Protein AF-A0A1E3X5J2-F1 (afdb_monomer)

Organism: NCBI:txid1872076

Solvent-accessible surface area (backbone atoms only — not comparable to full-atom values): 3920 Å² total; per-residue (Å²): 134,83,82,81,77,80,80,73,82,69,71,75,64,67,48,72,47,79,47,79,45,78,54,97,89,45,45,33,38,29,44,35,32,37,33,68,54,94,94,38,85,41,77,76,51,75,44,82,70,45,44,54,70,60,53,49,57,68,72,72,108

Sequence (61 aa):
MVIFPLTNNCSWDSMAYLTRKRIKGITYYYAEESEWRNGRSKRIWQKYLGPLSKIIAAIEG

Nearest PDB structures (foldseek):
  6l4n-assembly1_B  TM=5.736E-01  e=5.476E-01  Dioscoreophyllum cumminsii
  5ycu-assembly2_D  TM=5.943E-01  e=4.861E-01  Dioscoreophyllum cumminsii
  6l4n-assembly1_A  TM=5.409E-01  e=6.548E-01  Dioscoreophy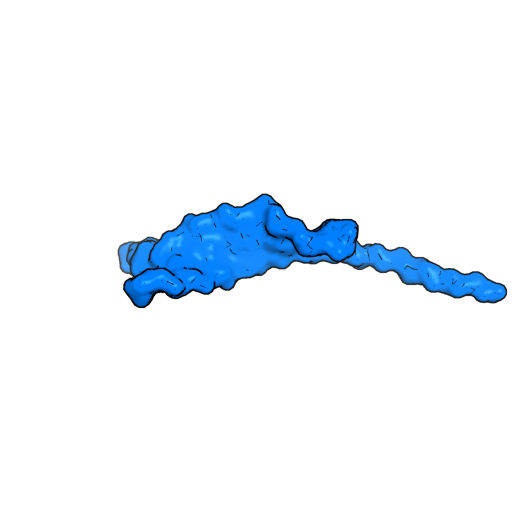llum cumminsii
  5xfu-assembly1_B  TM=5.565E-01  e=9.936E-01  Dioscoreophyllum cumminsii
  7d75-assembly2_D  TM=5.737E-01  e=9.936E-01  Dioscoreophyllum cumminsii

Secondary structure (DSSP, 8-state):
-PPP----------EEEEEEEEETTEEEEEEEEEEEETTEEEEEEEEEEEEHHHHHHHH--

Radius of gyration: 18.87 Å; Cα contacts (8 Å, |Δi|>4): 83; chains: 1; bounding box: 30×26×63 Å

Foldseek 3Di:
DDDDDPPPPPPQDWDWDWDWDADPNWIWIKIWIWTCPPNDIDTPDIDTPGTPVVVVVVVVD

Mean predicted aligned error: 10.14 Å

pLDDT: mean 77.32, std 17.45, range [32.88, 91.56]

Structure (mmCIF, N/CA/C/O backbone):
data_AF-A0A1E3X5J2-F1
#
_entry.id   AF-A0A1E3X5J2-F1
#
loop_
_atom_site.group_PDB
_atom_site.id
_atom_site.type_symbol
_atom_site.label_atom_id
_atom_site.label_alt_id
_atom_site.label_comp_id
_atom_site.label_asym_id
_atom_site.label_entity_id
_atom_site.label_seq_id
_atom_site.pdbx_PDB_ins_code
_atom_site.Cartn_x
_atom_site.Cartn_y
_atom_site.Cartn_z
_atom_site.occupancy
_atom_site.B_iso_or_equiv
_atom_site.auth_seq_id
_atom_site.auth_comp_id
_atom_site.auth_asym_id
_atom_site.auth_atom_id
_atom_site.pdbx_PDB_model_num
ATOM 1 N N . MET A 1 1 ? 8.392 -15.076 -50.103 1.00 35.44 1 MET A N 1
ATOM 2 C CA . MET A 1 1 ? 7.107 -14.426 -49.774 1.00 35.44 1 MET A CA 1
ATOM 3 C C . MET A 1 1 ? 7.171 -14.074 -48.299 1.00 35.44 1 MET A C 1
ATOM 5 O O . MET A 1 1 ? 7.327 -14.970 -47.482 1.00 35.44 1 MET A O 1
ATOM 9 N N . VAL A 1 2 ? 7.294 -12.783 -47.997 1.00 32.88 2 VAL A N 1
ATOM 10 C CA . VAL A 1 2 ? 7.762 -12.271 -46.701 1.00 32.88 2 VAL A CA 1
ATOM 11 C C . VAL A 1 2 ? 6.638 -12.362 -45.670 1.00 32.88 2 VAL A C 1
ATOM 13 O O . VAL A 1 2 ? 5.515 -11.947 -45.939 1.00 32.88 2 VAL A O 1
ATOM 16 N N . ILE A 1 3 ? 6.949 -12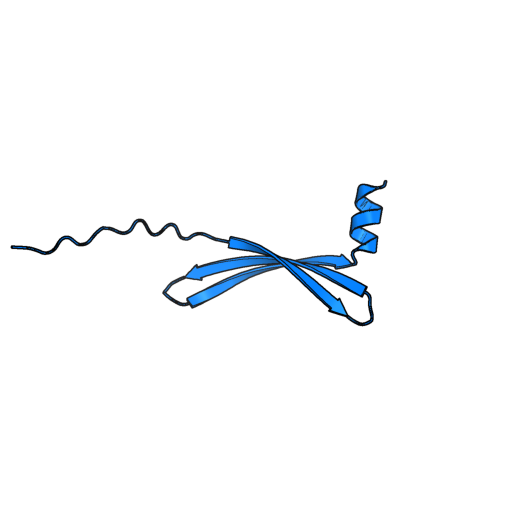.939 -44.511 1.00 43.94 3 ILE A N 1
ATOM 17 C CA . ILE A 1 3 ? 6.052 -13.052 -43.361 1.00 43.94 3 ILE A CA 1
ATOM 18 C C . ILE A 1 3 ? 5.869 -11.648 -42.770 1.00 43.94 3 ILE A C 1
ATOM 20 O O . ILE A 1 3 ? 6.848 -10.986 -42.432 1.00 43.94 3 ILE A O 1
ATOM 24 N N . PHE A 1 4 ? 4.618 -11.197 -42.670 1.00 45.78 4 PHE A N 1
ATOM 25 C CA . PHE A 1 4 ? 4.216 -9.980 -41.965 1.00 45.78 4 PHE A CA 1
ATOM 26 C C . PHE A 1 4 ? 4.754 -9.982 -40.525 1.00 45.78 4 PHE A C 1
ATOM 28 O O . PHE A 1 4 ? 4.438 -10.915 -39.784 1.00 45.78 4 PHE A O 1
ATOM 35 N N . PRO A 1 5 ? 5.439 -8.933 -40.044 1.00 45.56 5 PRO A N 1
ATOM 36 C CA .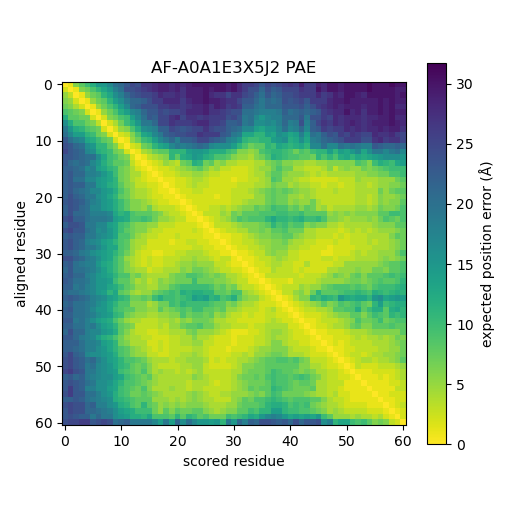 PRO A 1 5 ? 5.396 -8.618 -38.635 1.00 45.56 5 PRO A CA 1
ATOM 37 C C . PRO A 1 5 ? 4.246 -7.637 -38.426 1.00 45.56 5 PRO A C 1
ATOM 39 O O . PRO A 1 5 ? 4.304 -6.478 -38.835 1.00 45.56 5 PRO A O 1
ATOM 42 N N . LEU A 1 6 ? 3.188 -8.133 -37.785 1.00 43.81 6 LEU A N 1
ATOM 43 C CA . LEU A 1 6 ? 2.250 -7.311 -37.032 1.00 43.81 6 LEU A CA 1
ATOM 44 C C . LEU A 1 6 ? 3.089 -6.345 -36.189 1.00 43.81 6 LEU A C 1
ATOM 46 O O . LEU A 1 6 ? 3.764 -6.767 -35.248 1.00 43.81 6 LEU A O 1
ATOM 50 N N . THR A 1 7 ? 3.107 -5.062 -36.549 1.00 44.19 7 THR A N 1
ATOM 51 C CA . THR A 1 7 ? 3.605 -4.020 -35.656 1.00 44.19 7 THR A CA 1
ATOM 52 C C . THR A 1 7 ? 2.603 -3.964 -34.520 1.00 44.19 7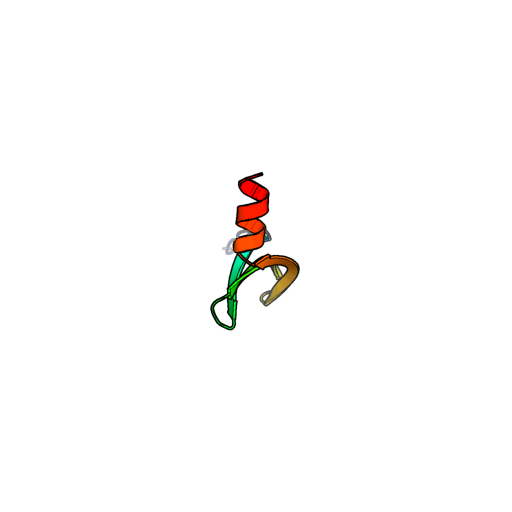 THR A C 1
ATOM 54 O O . THR A 1 7 ? 1.592 -3.266 -34.590 1.00 44.19 7 THR A O 1
ATOM 57 N N . ASN A 1 8 ? 2.835 -4.811 -33.522 1.00 47.12 8 ASN A N 1
ATOM 58 C CA . ASN A 1 8 ? 2.095 -4.809 -32.285 1.00 47.12 8 ASN A CA 1
ATOM 59 C C . ASN A 1 8 ? 2.301 -3.422 -31.683 1.00 47.12 8 ASN A C 1
ATOM 61 O O . ASN A 1 8 ? 3.324 -3.146 -31.057 1.00 47.12 8 ASN A O 1
ATOM 65 N N . ASN A 1 9 ? 1.318 -2.549 -31.874 1.00 50.12 9 ASN A N 1
ATOM 66 C CA . ASN A 1 9 ? 1.040 -1.494 -30.922 1.00 50.12 9 ASN A CA 1
ATOM 67 C C . ASN A 1 9 ? 0.612 -2.209 -29.631 1.00 50.12 9 ASN A C 1
ATOM 69 O O . ASN A 1 9 ? -0.571 -2.299 -29.327 1.00 50.12 9 ASN A O 1
ATOM 73 N N . CYS A 1 10 ? 1.572 -2.818 -28.928 1.00 46.97 10 CYS A N 1
ATOM 74 C CA . CYS A 1 10 ? 1.385 -3.259 -27.560 1.00 46.97 10 CYS A CA 1
ATOM 75 C C . CYS A 1 10 ? 1.272 -1.972 -26.758 1.00 46.97 10 CYS A C 1
ATOM 77 O O . CYS A 1 10 ? 2.281 -1.325 -26.465 1.00 46.97 10 CYS A O 1
ATOM 79 N N . SER A 1 11 ? 0.037 -1.565 -26.479 1.00 51.00 11 SER A N 1
ATOM 80 C CA . SER A 1 11 ? -0.236 -0.618 -25.418 1.00 51.00 11 SER A CA 1
ATOM 81 C C . SER A 1 11 ? 0.488 -1.124 -24.177 1.00 51.00 11 SER A C 1
ATOM 83 O O . SER A 1 11 ? 0.331 -2.268 -23.748 1.00 51.00 11 SER A O 1
ATOM 85 N N . TRP A 1 12 ? 1.372 -0.288 -23.649 1.00 52.50 12 TRP A N 1
ATOM 86 C CA . TRP A 1 12 ? 1.925 -0.455 -22.319 1.00 52.50 12 TRP A CA 1
ATOM 87 C C . TRP A 1 12 ? 0.754 -0.230 -21.359 1.00 52.50 12 TRP A C 1
ATOM 89 O O . TRP A 1 12 ? 0.543 0.880 -20.884 1.00 52.50 12 TRP A O 1
ATOM 99 N N . ASP A 1 13 ? -0.098 -1.242 -21.193 1.00 61.72 13 ASP A N 1
ATOM 100 C CA . ASP A 1 13 ? -1.239 -1.179 -20.290 1.00 61.72 13 ASP A CA 1
ATOM 101 C C . ASP A 1 13 ? -0.698 -1.190 -18.861 1.00 61.72 13 ASP A C 1
ATOM 103 O O . ASP A 1 13 ? -0.360 -2.229 -18.284 1.00 61.72 13 ASP A O 1
ATOM 107 N N . SER A 1 14 ? -0.548 0.004 -18.299 1.00 66.00 14 SER A N 1
ATOM 108 C CA . SER A 1 14 ? -0.389 0.204 -16.869 1.00 66.00 14 SER A CA 1
ATOM 109 C C . SER A 1 14 ? -1.688 -0.215 -16.187 1.00 66.00 14 SER A C 1
ATOM 111 O O . SER A 1 14 ? -2.744 0.386 -16.387 1.00 66.00 14 SER A O 1
ATOM 113 N N . MET A 1 15 ? -1.622 -1.262 -15.365 1.00 78.56 15 MET A N 1
ATOM 114 C CA . MET A 1 15 ? -2.770 -1.721 -14.589 1.00 78.56 15 MET A CA 1
ATOM 115 C C . MET A 1 15 ? -2.632 -1.256 -13.144 1.00 78.56 15 MET A C 1
ATOM 117 O O . MET A 1 15 ? -1.736 -1.689 -12.411 1.00 78.56 15 MET A O 1
ATOM 121 N N . ALA A 1 16 ? -3.558 -0.396 -12.727 1.00 84.38 16 ALA A N 1
ATOM 122 C CA . ALA A 1 16 ? -3.747 -0.035 -11.330 1.00 84.38 16 ALA A CA 1
ATOM 123 C C . ALA A 1 16 ? -4.718 -1.012 -10.651 1.00 84.38 16 ALA A C 1
ATOM 125 O O . ALA A 1 16 ? -5.765 -1.354 -11.202 1.00 84.38 16 ALA A O 1
ATOM 126 N N . TYR A 1 17 ? -4.381 -1.459 -9.442 1.00 87.31 17 TYR A N 1
ATOM 127 C CA . T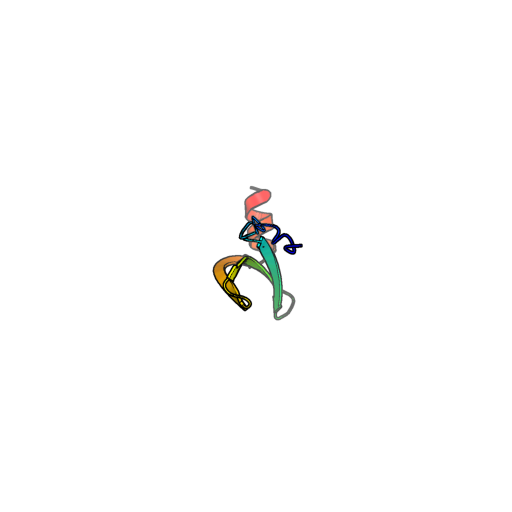YR A 1 17 ? -5.186 -2.392 -8.659 1.00 87.31 17 TYR A CA 1
ATOM 128 C C . TYR A 1 17 ? -5.186 -2.052 -7.167 1.00 87.31 17 TYR A C 1
ATOM 130 O O . TYR A 1 17 ? -4.283 -1.414 -6.620 1.00 87.31 17 TYR A O 1
ATOM 138 N N . LEU A 1 18 ? -6.259 -2.482 -6.505 1.00 89.56 18 LEU A N 1
ATOM 139 C CA . LEU A 1 18 ? -6.453 -2.363 -5.066 1.00 89.56 18 LEU A CA 1
ATOM 140 C C . LEU A 1 18 ? -6.081 -3.679 -4.390 1.00 89.56 18 LEU A C 1
ATOM 142 O O . LEU A 1 18 ? -6.740 -4.703 -4.569 1.00 89.56 18 LEU A O 1
ATOM 146 N N . THR A 1 19 ? -5.055 -3.629 -3.553 1.00 89.69 19 THR A N 1
ATOM 147 C CA . THR A 1 19 ? -4.581 -4.771 -2.782 1.00 89.69 19 THR A CA 1
ATOM 148 C C . THR A 1 19 ? -5.049 -4.672 -1.347 1.00 89.69 19 THR A C 1
ATOM 150 O O . THR A 1 19 ? -4.785 -3.701 -0.636 1.00 89.69 19 THR A O 1
ATOM 153 N N . ARG A 1 20 ? -5.725 -5.729 -0.898 1.00 90.31 20 ARG A N 1
ATOM 154 C CA . ARG A 1 20 ? -6.139 -5.900 0.493 1.00 90.31 20 ARG A CA 1
ATOM 155 C C . ARG A 1 20 ? -5.139 -6.773 1.237 1.00 90.31 20 ARG A C 1
ATOM 157 O O . ARG A 1 20 ? -4.767 -7.849 0.772 1.00 90.31 20 ARG A O 1
ATOM 164 N N . LYS A 1 21 ? -4.751 -6.345 2.432 1.00 89.75 21 LYS A N 1
ATOM 165 C CA . LYS A 1 21 ? -3.906 -7.114 3.344 1.00 89.75 21 LYS A CA 1
ATOM 166 C C . LYS A 1 21 ? -4.591 -7.214 4.697 1.00 89.75 21 LYS A C 1
ATOM 168 O O . LYS A 1 21 ? -4.896 -6.198 5.310 1.00 89.75 21 LYS A O 1
ATOM 173 N N . ARG A 1 22 ? -4.813 -8.436 5.182 1.00 91.19 22 ARG A N 1
ATOM 174 C CA . ARG A 1 22 ? -5.394 -8.667 6.509 1.00 91.19 22 ARG A CA 1
ATOM 175 C C . ARG A 1 22 ? -4.286 -8.941 7.520 1.00 91.19 22 ARG A C 1
ATOM 177 O O . ARG A 1 22 ? -3.542 -9.903 7.358 1.00 91.19 22 ARG A O 1
ATOM 184 N N . ILE A 1 23 ? -4.177 -8.111 8.554 1.00 88.06 23 ILE A N 1
ATOM 185 C CA . ILE A 1 23 ? -3.204 -8.272 9.645 1.00 88.06 23 ILE A CA 1
ATOM 186 C C . ILE A 1 23 ? -3.959 -8.142 10.967 1.00 88.06 23 ILE A C 1
ATOM 188 O O . ILE A 1 23 ? -4.622 -7.137 11.194 1.00 88.06 23 ILE A O 1
ATOM 192 N N . LYS A 1 24 ? -3.866 -9.158 11.838 1.00 85.94 24 LYS A N 1
ATOM 193 C CA . LYS A 1 24 ? -4.511 -9.172 13.170 1.00 85.94 24 LYS A CA 1
ATOM 194 C C . LYS A 1 24 ? -6.009 -8.797 13.142 1.00 85.94 24 LYS A C 1
ATOM 196 O O . LYS A 1 24 ? -6.489 -8.066 13.995 1.00 85.94 24 LYS A O 1
ATOM 201 N N . GLY A 1 25 ? -6.738 -9.261 12.123 1.00 87.31 25 GLY A N 1
ATOM 202 C CA . GLY A 1 25 ? -8.168 -8.966 11.939 1.00 87.31 25 GLY A CA 1
A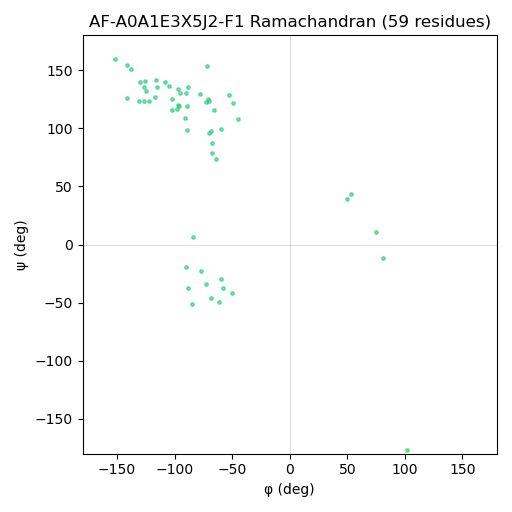TOM 203 C C . GLY A 1 25 ? -8.478 -7.610 11.293 1.00 87.31 25 GLY A C 1
ATOM 204 O O . GLY A 1 25 ? -9.596 -7.408 10.833 1.00 87.31 25 GLY A O 1
ATOM 205 N N . IL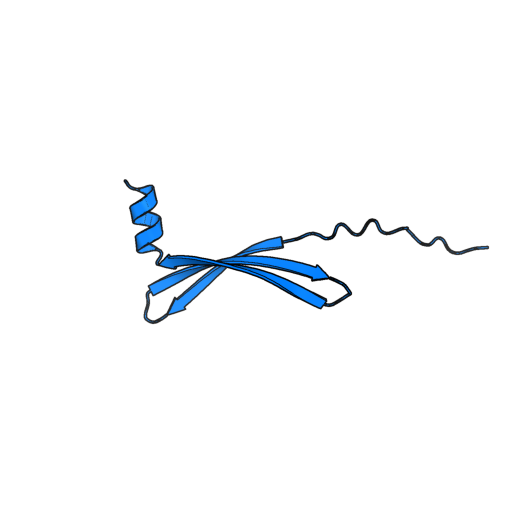E A 1 26 ? -7.493 -6.720 11.163 1.00 85.50 26 ILE A N 1
ATOM 206 C CA . ILE A 1 26 ? -7.648 -5.423 10.502 1.00 85.50 26 ILE A CA 1
ATOM 207 C C . ILE A 1 26 ? -7.322 -5.578 9.014 1.00 85.50 26 ILE A C 1
ATOM 209 O O . ILE A 1 26 ? -6.292 -6.150 8.642 1.00 85.50 26 ILE A O 1
ATOM 213 N N . THR A 1 27 ? -8.213 -5.080 8.156 1.00 90.88 27 THR A N 1
ATOM 214 C CA . THR A 1 27 ? -8.018 -5.078 6.700 1.00 90.88 27 THR A CA 1
ATOM 215 C C . THR A 1 27 ? -7.450 -3.739 6.264 1.00 90.88 27 THR A C 1
ATOM 217 O O . THR A 1 27 ? -8.079 -2.701 6.453 1.00 90.88 27 THR A O 1
ATOM 220 N N . TYR A 1 28 ? -6.265 -3.789 5.673 1.00 89.38 28 TYR A N 1
ATOM 221 C CA . TYR A 1 28 ? -5.519 -2.658 5.149 1.00 89.38 28 TYR A CA 1
ATOM 222 C C . TYR A 1 28 ? -5.596 -2.641 3.632 1.00 89.38 28 TYR A C 1
ATOM 224 O O . TYR A 1 28 ? -5.418 -3.683 2.997 1.00 89.38 28 TYR A O 1
ATOM 232 N N . TYR A 1 29 ? -5.814 -1.461 3.064 1.00 90.12 29 TYR A N 1
ATOM 233 C CA . TYR A 1 29 ? -5.876 -1.279 1.622 1.00 90.12 29 TYR A CA 1
ATOM 234 C C . TYR A 1 29 ? -4.653 -0.534 1.103 1.00 90.12 29 TYR A C 1
ATOM 236 O O . TYR A 1 29 ? -4.160 0.426 1.702 1.00 90.12 29 TYR A O 1
ATOM 244 N N . TYR A 1 30 ? -4.183 -0.996 -0.046 1.00 90.25 30 TYR A N 1
ATOM 245 C CA . TYR A 1 30 ? -3.118 -0.392 -0.821 1.00 90.25 30 TYR A CA 1
ATOM 246 C C . TYR A 1 30 ? -3.626 -0.189 -2.241 1.00 90.25 30 TYR A C 1
ATOM 248 O O . TYR A 1 30 ? -4.238 -1.091 -2.804 1.00 90.25 30 TYR A O 1
ATOM 256 N N . ALA A 1 31 ? -3.367 0.978 -2.814 1.00 90.88 31 ALA A N 1
ATOM 257 C CA . ALA A 1 31 ? -3.459 1.167 -4.253 1.00 90.88 31 ALA A CA 1
ATOM 258 C C . ALA A 1 31 ? -2.059 0.975 -4.824 1.00 90.88 31 ALA A C 1
ATOM 260 O O . ALA A 1 31 ? -1.101 1.556 -4.313 1.00 90.88 31 ALA A O 1
ATOM 261 N N . GLU A 1 32 ? -1.921 0.162 -5.853 1.00 90.25 32 GLU A N 1
ATOM 262 C CA . GLU A 1 32 ? -0.649 -0.036 -6.531 1.00 90.25 32 GLU A CA 1
ATOM 263 C C . GLU A 1 32 ? -0.852 -0.069 -8.037 1.00 90.25 32 GLU A C 1
ATOM 265 O O . GLU A 1 32 ? -1.909 -0.454 -8.529 1.00 90.25 32 GLU A O 1
ATOM 270 N N . GLU A 1 33 ? 0.174 0.357 -8.758 1.00 89.69 33 GLU A N 1
ATOM 271 C CA . GLU A 1 33 ? 0.206 0.307 -10.211 1.00 89.69 33 GLU A CA 1
ATOM 272 C C . GLU A 1 33 ? 1.445 -0.458 -10.641 1.00 89.69 33 GLU A C 1
ATOM 274 O O . GLU A 1 33 ? 2.557 -0.214 -10.149 1.00 89.69 33 GLU A O 1
ATOM 279 N N . SER A 1 34 ? 1.236 -1.394 -11.559 1.00 87.06 34 SER A N 1
ATOM 280 C CA . SER A 1 34 ? 2.306 -2.161 -12.176 1.00 87.06 34 SER A CA 1
ATOM 28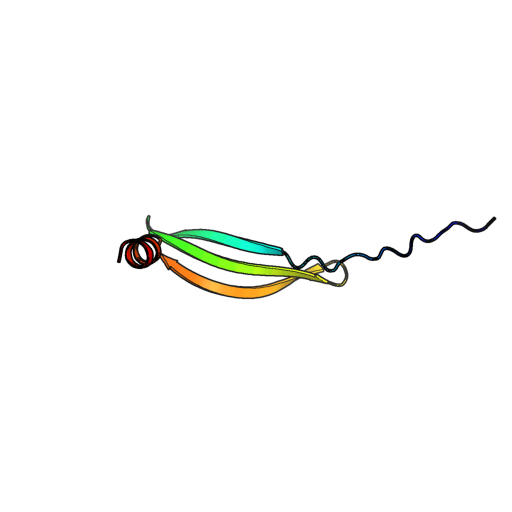1 C C . SER A 1 34 ? 2.211 -2.045 -13.688 1.00 87.06 34 SER A C 1
ATOM 283 O O . SER A 1 34 ? 1.130 -2.075 -14.270 1.00 87.06 34 SER A O 1
ATOM 285 N N . GLU A 1 35 ? 3.372 -1.929 -14.315 1.00 86.50 35 GLU A N 1
ATOM 286 C CA . GLU A 1 35 ? 3.537 -1.862 -15.759 1.00 86.50 35 GLU A CA 1
ATOM 287 C C . GLU A 1 35 ? 4.333 -3.081 -16.221 1.00 86.50 35 GLU A C 1
ATOM 289 O O . GLU A 1 35 ? 5.285 -3.524 -15.566 1.00 86.50 35 GLU A O 1
ATOM 294 N N . TRP A 1 36 ? 3.953 -3.629 -17.370 1.00 78.94 36 TRP A N 1
ATOM 295 C CA . TRP A 1 36 ? 4.719 -4.678 -18.021 1.00 78.94 36 TRP A CA 1
ATOM 296 C C . TRP A 1 36 ? 5.748 -4.058 -18.963 1.00 78.94 36 TRP A C 1
ATOM 298 O O . TRP A 1 36 ? 5.427 -3.695 -20.094 1.00 78.94 36 TRP A O 1
ATOM 308 N N . ARG A 1 37 ? 7.005 -3.942 -18.512 1.00 80.12 37 ARG A N 1
ATOM 309 C CA . ARG A 1 37 ? 8.078 -3.333 -19.305 1.00 80.12 37 ARG A CA 1
ATOM 310 C C . ARG A 1 37 ? 9.190 -4.323 -19.627 1.00 80.12 37 ARG A C 1
ATOM 312 O O . ARG A 1 37 ? 9.768 -4.935 -18.734 1.00 80.12 37 ARG A O 1
ATOM 319 N N . ASN A 1 38 ? 9.531 -4.455 -20.912 1.00 73.50 38 ASN A N 1
ATOM 320 C CA . ASN A 1 38 ? 10.628 -5.305 -21.400 1.00 73.50 38 ASN A CA 1
ATOM 321 C C . ASN A 1 38 ? 10.538 -6.770 -20.917 1.00 73.50 38 ASN A C 1
ATOM 323 O O . ASN A 1 38 ? 11.529 -7.352 -20.476 1.00 73.50 38 ASN A O 1
ATOM 327 N N . GLY A 1 39 ? 9.338 -7.358 -20.955 1.00 81.31 39 GLY A N 1
ATOM 328 C CA . GLY A 1 39 ? 9.113 -8.753 -20.555 1.00 81.31 39 GLY A CA 1
ATOM 329 C C . GLY A 1 39 ? 9.140 -9.002 -19.043 1.00 81.31 39 GLY A C 1
ATOM 330 O O . GLY A 1 39 ? 9.189 -10.156 -18.621 1.00 81.31 39 GLY A O 1
ATOM 331 N N . ARG A 1 40 ? 9.134 -7.947 -18.218 1.00 79.88 40 ARG A N 1
ATOM 332 C CA . ARG A 1 40 ? 9.096 -8.045 -16.756 1.00 79.88 40 ARG A CA 1
ATOM 333 C C . ARG A 1 40 ? 8.006 -7.138 -16.192 1.00 79.88 40 ARG A C 1
ATOM 335 O O . ARG A 1 40 ? 7.851 -5.999 -16.625 1.00 79.88 40 ARG A O 1
ATOM 342 N N . SER A 1 41 ? 7.291 -7.631 -15.183 1.00 82.12 41 SER A N 1
ATOM 343 C CA . SER A 1 41 ? 6.405 -6.797 -14.368 1.00 82.12 41 SER A CA 1
ATOM 344 C C . SER A 1 41 ? 7.241 -5.869 -13.486 1.00 82.12 41 SER A C 1
ATOM 346 O O . SER A 1 41 ? 8.119 -6.330 -12.748 1.00 82.12 41 SER A O 1
ATOM 348 N N . LYS A 1 42 ? 6.991 -4.562 -13.570 1.00 85.12 42 LYS A N 1
ATOM 349 C CA . LYS A 1 42 ? 7.614 -3.543 -12.728 1.00 85.12 42 LYS A CA 1
ATOM 350 C C . LYS A 1 42 ? 6.529 -2.767 -11.992 1.00 85.12 42 LYS A C 1
ATOM 352 O O . LYS A 1 42 ? 5.663 -2.156 -12.609 1.00 85.12 42 LYS A O 1
ATOM 357 N N . ARG A 1 43 ? 6.617 -2.738 -10.663 1.00 86.88 43 ARG A N 1
ATOM 358 C CA . ARG A 1 43 ? 5.764 -1.884 -9.830 1.00 86.88 43 ARG A CA 1
ATOM 359 C C . ARG A 1 43 ? 6.212 -0.428 -9.977 1.00 86.88 43 ARG A C 1
ATOM 361 O O . ARG A 1 43 ? 7.382 -0.131 -9.726 1.00 86.88 43 ARG A O 1
ATOM 368 N N . ILE A 1 44 ? 5.306 0.459 -10.386 1.00 88.31 44 ILE A N 1
ATOM 369 C CA . ILE A 1 44 ? 5.589 1.892 -10.560 1.00 88.31 44 ILE A CA 1
ATOM 370 C C . ILE A 1 44 ? 5.437 2.615 -9.224 1.00 88.31 44 ILE A C 1
ATOM 372 O O . ILE A 1 44 ? 6.345 3.325 -8.794 1.00 88.31 44 ILE A O 1
ATOM 376 N N . TRP A 1 45 ? 4.308 2.419 -8.545 1.00 90.00 45 TRP A N 1
ATOM 377 C CA . TRP A 1 45 ? 4.045 3.047 -7.256 1.00 90.00 45 TRP A CA 1
ATOM 378 C C . TRP A 1 45 ? 3.109 2.203 -6.395 1.00 90.00 45 TRP A C 1
ATOM 380 O O . TRP A 1 45 ? 2.382 1.335 -6.874 1.00 90.00 45 TRP A O 1
ATOM 390 N N . GLN A 1 46 ? 3.145 2.470 -5.090 1.00 91.56 46 GLN A N 1
ATOM 391 C CA . GLN A 1 46 ? 2.245 1.888 -4.104 1.00 91.56 46 GLN A CA 1
ATOM 392 C C . GLN A 1 46 ? 1.886 2.956 -3.073 1.00 91.56 46 GLN A C 1
ATOM 394 O O . GLN A 1 46 ? 2.762 3.568 -2.465 1.00 91.56 46 GLN A O 1
ATOM 399 N N . LYS A 1 47 ? 0.590 3.175 -2.869 1.00 91.44 47 LYS A N 1
ATOM 400 C CA . LYS A 1 47 ? 0.033 4.116 -1.898 1.00 91.44 47 LYS A CA 1
ATOM 401 C C . LYS A 1 47 ? -0.740 3.353 -0.834 1.00 91.44 47 LYS A C 1
ATOM 403 O O . LYS A 1 47 ? -1.517 2.449 -1.135 1.00 91.44 47 LYS A O 1
ATOM 408 N N . TYR A 1 48 ? -0.528 3.728 0.420 1.00 91.06 48 TYR A N 1
ATOM 409 C CA . TYR A 1 48 ? -1.252 3.169 1.553 1.00 91.06 48 TYR A CA 1
ATOM 410 C C . TYR A 1 48 ? -2.528 3.974 1.804 1.00 91.06 48 TYR A C 1
ATOM 412 O O . TYR A 1 48 ? -2.460 5.170 2.075 1.00 91.06 48 TYR A O 1
ATOM 420 N N . LEU A 1 49 ? -3.683 3.314 1.706 1.00 86.81 49 LEU A N 1
ATOM 421 C CA . LEU A 1 49 ? -5.000 3.940 1.876 1.00 86.81 49 LEU A CA 1
ATOM 422 C C . LEU A 1 49 ? -5.484 3.895 3.329 1.00 86.81 49 LEU A C 1
ATOM 424 O O . LEU A 1 49 ? -6.341 4.678 3.725 1.00 86.81 49 LEU A O 1
ATOM 428 N N . GLY A 1 50 ? -4.910 3.008 4.141 1.00 86.81 50 GLY A N 1
ATOM 429 C CA . GLY A 1 50 ? -5.293 2.843 5.536 1.00 86.81 50 GLY A CA 1
ATOM 430 C C . GLY A 1 50 ? -6.180 1.623 5.791 1.00 86.81 50 GLY A C 1
ATOM 431 O O . GLY A 1 50 ? -6.423 0.807 4.894 1.00 86.81 50 GLY A O 1
ATOM 432 N N . PRO A 1 51 ? -6.614 1.451 7.049 1.00 90.00 51 PRO A N 1
ATOM 433 C CA . PRO A 1 51 ? -7.546 0.402 7.424 1.00 90.00 51 PRO A CA 1
ATOM 434 C C . PRO A 1 51 ? -8.955 0.709 6.905 1.00 90.00 51 PRO A C 1
ATOM 436 O O . PRO A 1 51 ? -9.335 1.872 6.770 1.00 90.00 51 PRO A O 1
ATOM 439 N N . LEU A 1 52 ? -9.750 -0.340 6.688 1.00 86.94 52 LEU A N 1
ATOM 440 C CA . LEU A 1 52 ? -11.137 -0.236 6.221 1.00 86.94 52 LEU A CA 1
ATOM 441 C C . LEU A 1 52 ? -11.972 0.754 7.048 1.00 86.94 52 LEU A C 1
ATOM 443 O O . LEU A 1 52 ? -12.701 1.557 6.481 1.00 86.94 52 LEU A O 1
ATOM 447 N N . SER A 1 53 ? -11.813 0.744 8.373 1.00 84.69 53 SER A N 1
ATOM 448 C CA . SER A 1 53 ? -12.527 1.650 9.280 1.00 84.69 53 SER A CA 1
ATOM 449 C C . SER A 1 53 ? -12.280 3.126 8.969 1.00 84.69 53 SER A C 1
ATOM 451 O O . SER A 1 53 ? -13.202 3.928 9.044 1.00 84.69 53 SER A O 1
ATOM 453 N N . LYS A 1 54 ? -11.053 3.488 8.578 1.00 86.12 54 LYS A N 1
ATOM 454 C CA . LYS A 1 54 ? -10.699 4.867 8.224 1.00 86.12 54 LYS A CA 1
ATOM 455 C C . LYS A 1 54 ? -11.292 5.277 6.878 1.00 86.12 54 LYS A C 1
ATOM 457 O O . LYS A 1 54 ? -11.652 6.433 6.708 1.00 86.12 54 LYS A O 1
ATOM 462 N N . ILE A 1 55 ? -11.388 4.333 5.943 1.00 86.38 55 ILE A N 1
ATOM 463 C CA . ILE A 1 55 ? -12.009 4.560 4.634 1.00 86.38 55 ILE A CA 1
ATOM 464 C C . ILE A 1 55 ? -13.514 4.776 4.809 1.00 86.38 55 ILE A C 1
ATOM 466 O O . ILE A 1 55 ? -14.044 5.739 4.274 1.00 86.38 55 ILE A O 1
ATOM 470 N N . ILE A 1 56 ? -14.177 3.931 5.603 1.00 87.12 56 ILE A N 1
ATOM 471 C CA . ILE A 1 56 ? -15.609 4.060 5.907 1.00 87.12 56 ILE A CA 1
ATOM 472 C C . ILE A 1 56 ? -15.889 5.387 6.621 1.00 87.12 56 ILE A C 1
ATOM 474 O O . ILE A 1 56 ? -16.718 6.155 6.151 1.00 87.12 56 ILE A O 1
ATOM 478 N N . ALA A 1 57 ? -15.125 5.721 7.667 1.00 88.56 57 ALA A N 1
ATOM 479 C CA . ALA A 1 57 ? -15.283 6.989 8.385 1.00 88.56 57 ALA A CA 1
ATOM 480 C C . ALA A 1 57 ? -15.085 8.230 7.493 1.00 88.56 57 ALA A C 1
ATOM 482 O O . ALA A 1 57 ? -15.668 9.272 7.758 1.00 88.56 57 ALA A O 1
ATOM 483 N N . ALA A 1 58 ? -14.262 8.138 6.442 1.00 86.50 58 ALA A N 1
ATOM 484 C CA . ALA A 1 58 ? -14.083 9.225 5.481 1.00 86.50 58 ALA A CA 1
ATOM 485 C C . ALA A 1 58 ? -15.248 9.353 4.481 1.00 86.50 58 ALA A C 1
ATOM 487 O O . ALA A 1 58 ? -15.415 10.416 3.889 1.00 86.50 58 ALA A O 1
ATOM 488 N N . ILE A 1 59 ? -16.016 8.281 4.265 1.00 86.81 59 ILE A N 1
ATOM 489 C CA . ILE A 1 59 ? -17.178 8.253 3.364 1.00 86.81 59 ILE A CA 1
ATOM 490 C C . ILE A 1 59 ? -18.458 8.664 4.106 1.00 86.81 59 ILE A C 1
ATOM 492 O O . ILE A 1 59 ? -19.298 9.339 3.524 1.00 86.81 59 ILE A O 1
ATOM 496 N N . GLU A 1 60 ? -18.601 8.264 5.371 1.00 83.12 60 GLU A N 1
ATOM 497 C CA . GLU A 1 60 ? -19.807 8.463 6.195 1.00 83.12 60 GLU A CA 1
ATOM 498 C C . GLU A 1 60 ? -19.899 9.832 6.898 1.00 83.12 60 GLU A C 1
ATOM 500 O O . GLU A 1 60 ? -20.805 10.006 7.705 1.00 83.12 60 GLU A O 1
ATOM 505 N N . GLY A 1 61 ? -18.973 10.757 6.600 1.00 57.00 61 GLY A N 1
ATOM 506 C CA . GLY A 1 61 ? -18.815 12.097 7.198 1.00 57.00 61 GLY A CA 1
ATOM 507 C C . GLY A 1 61 ? -20.059 12.750 7.796 1.00 57.00 61 GLY A C 1
ATOM 508 O O . GLY A 1 61 ? -21.017 13.000 7.031 1.00 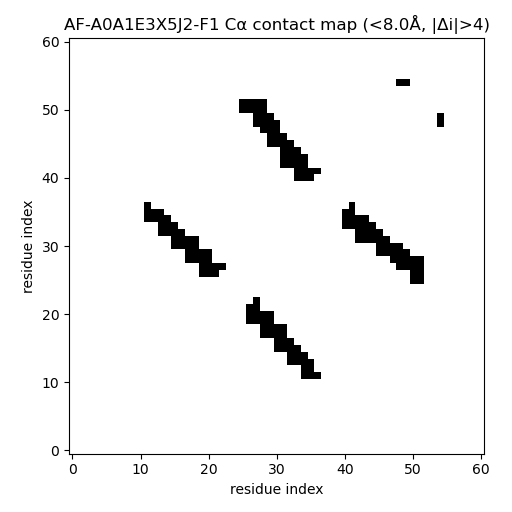57.00 61 GLY A O 1
#